Protein AF-A0A8T7EML7-F1 (afdb_monomer_lite)

Sequence (140 aa):
MFFDNEGVISALQYWVDLYQVYGATPDGVQDNWGDAPGLFADGAAAMIVHSSGSLRSILSNADFTVGVSGVPGKDGGSYTVTGGGNLYLVAGIDDATAQAAWDFVQWLTEPAQTVDWSIQTGYYNTRDSGFRTRCVEGIR

Structure (mmCIF, N/CA/C/O backbone):
data_AF-A0A8T7EML7-F1
#
_entry.id   AF-A0A8T7EML7-F1
#
loop_
_atom_site.group_PDB
_atom_site.id
_atom_site.type_symbol
_atom_site.label_atom_id
_atom_site.label_alt_id
_atom_site.label_comp_id
_atom_site.label_asym_id
_atom_site.label_entity_id
_atom_site.label_seq_id
_atom_site.pdbx_PDB_ins_code
_atom_site.Cartn_x
_atom_site.Cartn_y
_atom_site.Cartn_z
_atom_site.occupancy
_atom_site.B_iso_or_equiv
_atom_site.auth_seq_id
_atom_site.auth_comp_id
_atom_site.auth_asym_id
_atom_site.auth_atom_id
_atom_site.pdbx_PDB_model_num
ATOM 1 N N . MET A 1 1 ? -8.416 22.454 -4.028 1.00 55.38 1 MET A N 1
ATOM 2 C CA . MET A 1 1 ? -7.853 21.220 -4.614 1.00 55.38 1 MET A CA 1
ATOM 3 C C . MET A 1 1 ? -7.019 21.679 -5.796 1.00 55.38 1 MET A C 1
ATOM 5 O O . MET A 1 1 ? -7.581 22.340 -6.653 1.00 55.38 1 MET A O 1
ATOM 9 N N . PHE A 1 2 ? -5.700 21.488 -5.767 1.00 72.62 2 PHE A N 1
ATOM 10 C CA . PHE A 1 2 ? -4.776 22.073 -6.750 1.00 72.62 2 PHE A CA 1
ATOM 11 C C . PHE A 1 2 ? -4.278 20.973 -7.687 1.00 72.62 2 PHE A C 1
ATOM 13 O O . PHE A 1 2 ? -3.221 20.395 -7.456 1.00 72.62 2 PHE A O 1
ATOM 20 N N . PHE A 1 3 ? -5.085 20.618 -8.684 1.00 86.88 3 PHE A N 1
ATOM 21 C CA . PHE A 1 3 ? -4.719 19.595 -9.673 1.00 86.88 3 PHE A CA 1
ATOM 22 C C . PHE A 1 3 ? -3.913 20.156 -10.851 1.00 86.88 3 PHE A C 1
ATOM 24 O O . PHE A 1 3 ? -3.291 19.400 -11.586 1.00 86.88 3 PHE A O 1
ATOM 31 N N . ASP A 1 4 ? -3.918 21.473 -11.019 1.00 91.75 4 ASP A N 1
ATOM 32 C CA . ASP A 1 4 ? -3.312 22.231 -12.115 1.00 91.75 4 ASP A CA 1
ATOM 33 C C . ASP A 1 4 ? -1.965 22.871 -11.739 1.00 91.75 4 ASP A C 1
ATOM 35 O O . ASP A 1 4 ? -1.395 23.647 -12.501 1.00 91.75 4 ASP A O 1
ATOM 39 N N . ASN A 1 5 ? -1.430 22.547 -10.562 1.00 93.88 5 ASN A N 1
ATOM 40 C CA . ASN A 1 5 ? -0.095 22.975 -10.171 1.00 93.88 5 ASN A CA 1
ATOM 41 C C . ASN A 1 5 ? 0.970 22.310 -11.064 1.00 93.88 5 ASN A C 1
ATOM 43 O O . ASN A 1 5 ? 0.895 21.113 -11.337 1.00 93.88 5 ASN A O 1
ATOM 47 N N . GLU A 1 6 ? 2.009 23.058 -11.445 1.00 93.19 6 GLU A N 1
ATOM 48 C CA . GLU A 1 6 ? 3.095 22.566 -12.308 1.00 93.19 6 GLU A CA 1
ATOM 49 C C . GLU A 1 6 ? 3.771 21.289 -11.779 1.00 93.19 6 GLU A C 1
ATOM 51 O O . GLU A 1 6 ? 4.116 20.396 -12.553 1.00 93.19 6 GLU A O 1
ATOM 56 N N . GLY A 1 7 ? 3.920 21.151 -10.459 1.00 90.31 7 GLY A N 1
ATOM 57 C CA . GLY A 1 7 ? 4.450 19.943 -9.828 1.00 90.31 7 GLY A CA 1
ATOM 58 C C . GLY A 1 7 ? 3.547 18.721 -10.020 1.00 90.31 7 GLY A C 1
ATOM 59 O O . GLY A 1 7 ? 4.039 17.625 -10.269 1.00 90.31 7 GLY A O 1
ATOM 60 N N . VAL A 1 8 ? 2.224 18.902 -9.964 1.00 91.69 8 VAL A N 1
ATOM 61 C CA . VAL A 1 8 ? 1.251 17.822 -10.205 1.00 91.69 8 VAL A CA 1
ATOM 62 C C . VAL A 1 8 ? 1.229 17.443 -11.681 1.00 91.69 8 VAL A C 1
ATOM 64 O O . VAL A 1 8 ? 1.297 16.260 -12.009 1.00 91.69 8 VAL A O 1
ATOM 67 N N . ILE A 1 9 ? 1.191 18.443 -12.567 1.00 94.00 9 ILE A N 1
ATOM 68 C CA . ILE A 1 9 ? 1.197 18.233 -14.018 1.00 94.00 9 ILE A CA 1
ATOM 69 C C . ILE A 1 9 ? 2.466 17.487 -14.437 1.00 94.00 9 ILE A C 1
ATOM 71 O O . ILE A 1 9 ? 2.381 16.494 -15.152 1.00 94.00 9 ILE A O 1
ATOM 75 N N . SER A 1 10 ? 3.636 17.918 -13.960 1.00 92.69 10 SER A N 1
ATOM 76 C CA . SER A 1 10 ? 4.911 17.271 -14.296 1.00 92.69 10 SER A CA 1
ATOM 77 C C . SER A 1 10 ? 5.021 15.842 -13.756 1.00 92.69 10 SER A C 1
ATOM 79 O O . SER A 1 10 ? 5.489 14.964 -14.478 1.00 92.69 10 SER A O 1
ATOM 81 N N . ALA A 1 11 ? 4.547 15.573 -12.535 1.00 90.88 11 ALA A N 1
ATOM 82 C CA . ALA A 1 11 ? 4.525 14.218 -11.981 1.00 90.88 11 ALA A CA 1
ATOM 83 C C . ALA A 1 11 ? 3.589 13.283 -12.767 1.00 90.88 11 ALA A C 1
ATOM 85 O O . ALA A 1 11 ? 3.959 12.147 -13.063 1.00 90.88 11 ALA A O 1
ATOM 86 N N . LEU A 1 12 ? 2.397 13.763 -13.139 1.00 92.06 12 LEU A N 1
ATOM 87 C CA . LEU A 1 12 ? 1.452 12.990 -13.942 1.00 92.06 12 LEU A CA 1
ATOM 88 C C . LEU A 1 12 ? 1.980 12.752 -15.360 1.00 92.06 12 LEU A C 1
ATOM 90 O O . LEU A 1 12 ? 1.870 11.639 -15.866 1.00 92.06 12 LEU A O 1
ATOM 94 N N . GLN A 1 13 ? 2.591 13.763 -15.981 1.00 94.19 13 GLN A N 1
ATOM 95 C CA . GLN A 1 13 ? 3.197 13.610 -17.302 1.00 94.19 13 GLN A CA 1
ATOM 96 C C . GLN A 1 13 ? 4.311 12.561 -17.278 1.00 94.19 13 GLN A C 1
ATOM 98 O O . GLN A 1 13 ? 4.343 11.702 -18.149 1.00 94.19 13 GLN A O 1
ATOM 103 N N . TYR A 1 14 ? 5.162 12.558 -16.248 1.00 92.12 14 TYR A N 1
ATOM 104 C CA . TYR A 1 14 ? 6.183 11.520 -16.093 1.00 92.12 14 TYR A CA 1
ATOM 105 C C . TYR A 1 14 ? 5.575 10.111 -16.004 1.00 92.12 14 TYR A C 1
ATOM 107 O O . TYR A 1 14 ? 6.067 9.187 -16.649 1.00 92.12 14 TYR A O 1
ATOM 115 N N . TRP A 1 15 ? 4.483 9.942 -15.250 1.00 88.88 15 TRP A N 1
ATOM 116 C CA . TRP A 1 15 ? 3.767 8.664 -15.177 1.00 88.88 15 TRP A CA 1
ATOM 117 C C . TRP A 1 15 ? 3.214 8.224 -16.541 1.00 88.88 15 TRP A C 1
ATOM 119 O O . TRP A 1 15 ? 3.327 7.057 -16.907 1.00 88.88 15 TRP A O 1
ATOM 129 N N . VAL A 1 16 ? 2.654 9.158 -17.317 1.00 90.62 16 VAL A N 1
ATOM 130 C CA . VAL A 1 16 ? 2.175 8.891 -18.683 1.00 90.62 16 VAL A CA 1
ATOM 131 C C . VAL A 1 16 ? 3.332 8.512 -19.611 1.00 90.62 16 VAL A C 1
ATOM 133 O O . VAL A 1 16 ? 3.218 7.540 -20.359 1.00 90.62 16 VAL A O 1
ATOM 136 N N . ASP A 1 17 ? 4.459 9.220 -19.532 1.00 93.50 17 ASP A N 1
ATOM 137 C CA . ASP A 1 17 ? 5.635 8.976 -20.370 1.00 93.50 17 ASP A CA 1
ATOM 138 C C . ASP A 1 17 ? 6.264 7.603 -20.096 1.00 93.50 17 ASP A C 1
ATOM 140 O O . ASP A 1 17 ? 6.730 6.954 -21.035 1.00 93.50 17 ASP A O 1
ATOM 144 N N . LEU A 1 18 ? 6.254 7.118 -18.843 1.00 89.94 18 LEU A N 1
ATOM 145 C CA . LEU A 1 18 ? 6.712 5.760 -18.506 1.00 89.94 18 LEU A CA 1
ATOM 146 C C . LEU A 1 18 ? 6.039 4.710 -19.389 1.00 89.94 18 LEU A C 1
ATOM 148 O O . LEU A 1 18 ? 6.714 3.826 -19.911 1.00 89.94 18 LEU A O 1
ATOM 152 N N . TYR A 1 19 ? 4.733 4.840 -19.598 1.00 86.56 19 TYR A N 1
ATOM 153 C CA . TYR A 1 19 ? 3.976 3.946 -20.462 1.00 86.56 19 TYR A CA 1
ATOM 154 C C . TYR A 1 19 ? 4.152 4.297 -21.949 1.00 86.56 19 TYR A C 1
ATOM 156 O O . TYR A 1 19 ? 4.605 3.461 -22.726 1.00 86.56 19 TYR A O 1
ATOM 164 N N . GLN A 1 20 ? 3.849 5.535 -22.350 1.00 89.19 20 GLN A N 1
ATOM 165 C CA . GLN A 1 20 ? 3.706 5.900 -23.768 1.00 89.19 20 GLN A CA 1
ATOM 166 C C . GLN A 1 20 ? 5.030 6.128 -24.505 1.00 89.19 20 GLN A C 1
ATOM 168 O O . GLN A 1 20 ? 5.092 5.948 -25.720 1.00 89.19 20 GLN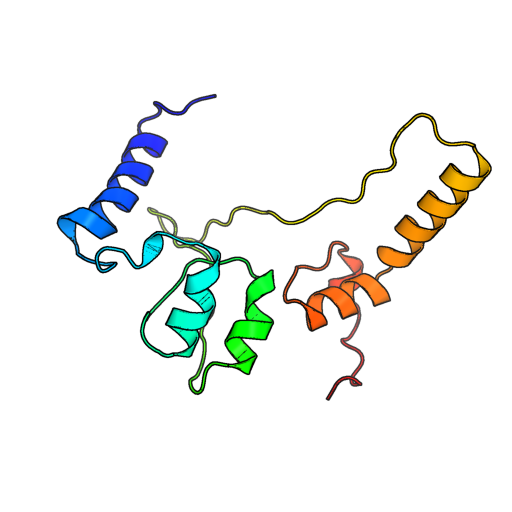 A O 1
ATOM 173 N N . VAL A 1 21 ? 6.075 6.559 -23.796 1.00 93.50 21 VAL A N 1
ATOM 174 C CA . VAL A 1 21 ? 7.368 6.936 -24.388 1.00 93.50 21 VAL A CA 1
ATOM 175 C C . VAL A 1 21 ? 8.425 5.882 -24.088 1.00 93.50 21 VAL A C 1
ATOM 177 O O . VAL A 1 21 ? 9.145 5.455 -24.988 1.00 93.50 21 VAL A O 1
ATOM 180 N N . TYR A 1 22 ? 8.524 5.456 -22.828 1.00 91.94 22 TYR A N 1
ATOM 181 C CA . TYR A 1 22 ? 9.585 4.552 -22.382 1.00 91.94 22 TYR A CA 1
ATOM 182 C C . TYR A 1 22 ? 9.202 3.070 -22.448 1.00 91.94 22 TYR A C 1
ATOM 184 O O . TYR A 1 22 ? 10.080 2.222 -22.303 1.00 91.94 22 TYR A O 1
ATOM 192 N N . GLY A 1 23 ? 7.923 2.743 -22.669 1.00 88.88 23 GLY A N 1
ATOM 193 C CA . GLY A 1 23 ? 7.456 1.357 -22.759 1.00 88.88 23 GLY A CA 1
ATOM 194 C C . GLY A 1 23 ? 7.685 0.557 -21.473 1.00 88.88 23 GLY A C 1
ATOM 195 O O . GLY A 1 23 ? 7.893 -0.653 -21.525 1.00 88.88 23 GLY A O 1
ATOM 196 N N . ALA A 1 24 ? 7.676 1.222 -20.312 1.00 88.00 24 ALA A N 1
ATOM 197 C CA . ALA A 1 24 ? 7.912 0.606 -19.006 1.00 88.00 24 ALA A CA 1
ATOM 198 C C . ALA A 1 24 ? 6.806 -0.382 -18.603 1.00 88.00 24 ALA A C 1
ATOM 200 O O . ALA A 1 24 ? 6.968 -1.151 -17.656 1.00 88.00 24 ALA A O 1
ATOM 201 N N . THR A 1 25 ? 5.667 -0.367 -19.295 1.00 81.81 25 THR A N 1
ATOM 202 C CA . THR A 1 25 ? 4.603 -1.351 -19.120 1.00 81.81 25 THR A CA 1
ATOM 203 C C . THR A 1 25 ? 4.019 -1.728 -20.481 1.00 81.81 25 THR A C 1
ATOM 205 O O . THR A 1 25 ? 3.682 -0.823 -21.242 1.00 81.81 25 THR A O 1
ATOM 208 N N . PRO A 1 26 ? 3.899 -3.027 -20.812 1.00 76.25 26 PRO A N 1
ATOM 209 C CA . PRO A 1 26 ? 3.206 -3.455 -22.023 1.00 76.25 26 PRO A CA 1
ATOM 210 C C . PRO A 1 26 ? 1.720 -3.073 -22.003 1.00 76.25 26 PRO A C 1
ATOM 212 O O . PRO A 1 26 ? 1.113 -2.958 -20.935 1.00 76.25 26 PRO A O 1
ATOM 215 N N . ASP A 1 27 ? 1.121 -2.932 -23.185 1.00 73.81 27 ASP A N 1
ATOM 216 C CA . ASP A 1 27 ? -0.312 -2.660 -23.334 1.00 73.81 27 ASP A CA 1
ATOM 217 C C . ASP A 1 27 ? -1.168 -3.715 -22.609 1.00 73.81 27 ASP A C 1
ATOM 219 O O . ASP A 1 27 ? -0.920 -4.917 -22.718 1.00 73.81 27 ASP A O 1
ATOM 223 N N . GLY A 1 28 ? -2.178 -3.260 -21.860 1.00 66.38 28 GLY A N 1
ATOM 224 C CA . GLY A 1 28 ? -3.135 -4.111 -21.137 1.00 66.38 28 GLY A CA 1
ATOM 225 C C . GLY A 1 28 ? -2.646 -4.687 -19.799 1.00 66.38 28 GLY A C 1
ATOM 226 O O . GLY A 1 28 ? -3.437 -5.263 -19.058 1.00 66.38 28 GLY A O 1
ATOM 227 N N . VAL A 1 29 ? -1.368 -4.517 -19.434 1.00 67.75 29 VAL A N 1
ATOM 228 C CA . VAL A 1 29 ? -0.807 -5.050 -18.171 1.00 67.75 29 VAL A CA 1
A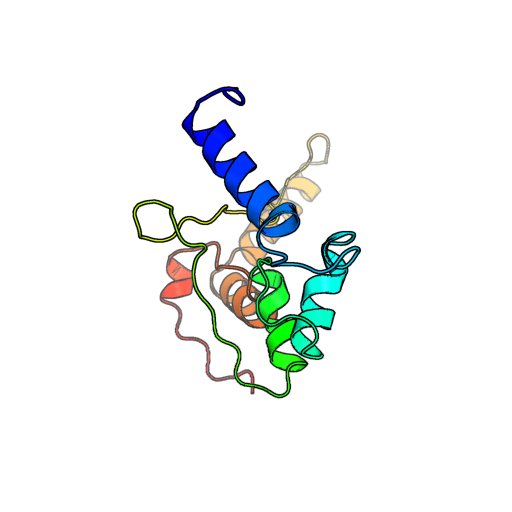TOM 229 C C . VAL A 1 29 ? -1.251 -4.251 -16.932 1.00 67.75 29 VAL A C 1
ATOM 231 O O . VAL A 1 29 ? -1.234 -4.779 -15.823 1.00 67.75 29 VAL A O 1
ATOM 234 N N . GLN A 1 30 ? -1.672 -2.991 -17.091 1.00 65.75 30 GLN A N 1
ATOM 235 C CA . GLN A 1 30 ? -2.092 -2.109 -15.982 1.00 65.75 30 GLN A CA 1
ATOM 236 C C . GLN A 1 30 ? -3.614 -1.982 -15.819 1.00 65.75 30 GLN A C 1
ATOM 238 O O . GLN A 1 30 ? -4.067 -1.198 -14.987 1.00 65.75 30 GLN A O 1
ATOM 243 N N . ASP A 1 31 ? -4.414 -2.737 -16.575 1.00 69.38 31 ASP A N 1
ATOM 244 C CA . ASP A 1 31 ? -5.869 -2.529 -16.614 1.00 69.38 31 ASP A CA 1
ATOM 245 C C . ASP A 1 31 ? -6.567 -2.902 -15.295 1.00 69.38 31 ASP A C 1
ATOM 247 O O . ASP A 1 31 ? -7.655 -2.403 -14.998 1.00 69.38 31 ASP A O 1
ATOM 251 N N . ASN A 1 32 ? -5.935 -3.745 -14.471 1.00 83.06 32 ASN A N 1
ATOM 252 C CA . ASN A 1 32 ? -6.483 -4.186 -13.195 1.00 83.06 32 ASN A CA 1
ATOM 253 C C . ASN A 1 32 ? -5.428 -4.205 -12.078 1.00 83.06 32 ASN A C 1
ATOM 255 O O . ASN A 1 32 ? -4.456 -4.958 -12.104 1.00 83.06 32 ASN A O 1
ATOM 259 N N . TRP A 1 33 ? -5.688 -3.430 -11.022 1.00 86.19 33 TRP A N 1
ATOM 260 C CA . TRP A 1 33 ? -4.867 -3.380 -9.806 1.00 86.19 33 TRP A CA 1
ATOM 261 C C . TRP A 1 33 ? -4.677 -4.752 -9.136 1.00 86.19 33 TRP A C 1
ATOM 263 O O . TRP A 1 33 ? -3.638 -5.005 -8.521 1.00 86.19 33 TRP A O 1
ATOM 273 N N . GLY A 1 34 ? -5.685 -5.626 -9.218 1.00 89.25 34 GLY A N 1
ATOM 274 C CA . GLY A 1 34 ? -5.675 -6.937 -8.568 1.00 89.25 34 GLY A CA 1
ATOM 275 C C . GLY A 1 34 ? -4.688 -7.939 -9.172 1.00 89.25 34 GLY A C 1
ATOM 276 O O . GLY A 1 34 ? -4.236 -8.827 -8.455 1.00 89.25 34 GLY A O 1
ATOM 277 N N . ASP A 1 35 ? -4.316 -7.775 -10.443 1.00 89.56 35 ASP A N 1
ATOM 278 C CA . ASP A 1 35 ? -3.538 -8.782 -11.180 1.00 89.56 35 ASP A CA 1
ATOM 279 C C . ASP A 1 35 ? -2.023 -8.590 -11.024 1.00 89.56 35 ASP A C 1
ATOM 281 O O . ASP A 1 35 ? -1.255 -9.550 -11.114 1.00 89.56 35 ASP A O 1
ATOM 285 N N . ALA A 1 36 ? -1.579 -7.364 -10.726 1.00 90.81 36 ALA A N 1
ATOM 286 C CA . ALA A 1 36 ? -0.162 -7.013 -10.635 1.00 90.81 36 ALA A CA 1
ATOM 287 C C . ALA A 1 36 ? 0.662 -7.906 -9.675 1.00 90.81 36 ALA A C 1
ATOM 289 O O . ALA A 1 36 ? 1.766 -8.295 -10.059 1.00 90.81 36 ALA A O 1
ATOM 290 N N . PRO A 1 37 ? 0.177 -8.289 -8.470 1.00 92.88 37 PRO A N 1
ATOM 291 C CA . PRO A 1 37 ? 0.902 -9.216 -7.599 1.00 92.88 37 PRO A CA 1
ATOM 292 C C . PRO A 1 37 ? 1.146 -10.593 -8.226 1.00 92.88 37 PRO A C 1
ATOM 294 O O . PRO A 1 37 ? 2.227 -11.148 -8.042 1.00 92.88 37 PRO A O 1
ATOM 297 N N . GLY A 1 38 ? 0.168 -11.128 -8.965 1.00 92.25 38 GLY A N 1
ATOM 298 C CA . GLY A 1 38 ? 0.293 -12.412 -9.659 1.00 92.25 38 GLY A CA 1
ATOM 299 C C . GLY A 1 38 ? 1.285 -12.322 -10.813 1.00 92.25 38 GLY A C 1
ATOM 300 O O . GLY A 1 38 ? 2.235 -13.091 -10.865 1.00 92.25 38 GLY A O 1
ATOM 301 N N . LEU A 1 39 ? 1.151 -11.296 -11.659 1.00 91.19 39 LEU A N 1
ATOM 302 C CA . LEU A 1 39 ? 2.080 -11.048 -12.768 1.00 91.19 39 LEU A CA 1
ATOM 303 C C . LEU A 1 39 ? 3.528 -10.866 -12.296 1.00 91.19 39 LEU A C 1
ATOM 305 O O . LEU A 1 39 ? 4.459 -11.314 -12.961 1.00 91.19 39 LEU A O 1
ATOM 309 N N . PHE A 1 40 ? 3.737 -10.212 -11.153 1.00 93.00 40 PHE A N 1
ATOM 310 C CA . PHE A 1 40 ? 5.060 -10.103 -10.548 1.00 93.00 40 PHE A CA 1
ATOM 311 C C . PHE A 1 40 ? 5.570 -11.459 -10.049 1.00 93.00 40 PHE A C 1
ATOM 313 O O . PHE A 1 40 ? 6.689 -11.835 -10.383 1.00 93.00 40 PHE A O 1
ATOM 320 N N . ALA A 1 41 ? 4.757 -12.207 -9.295 1.00 94.50 41 ALA A N 1
ATOM 321 C CA . ALA A 1 41 ? 5.137 -13.525 -8.780 1.00 94.50 41 ALA A CA 1
ATOM 322 C C . ALA A 1 41 ? 5.459 -14.533 -9.902 1.00 94.50 41 ALA A C 1
ATOM 324 O O . ALA A 1 41 ? 6.418 -15.290 -9.777 1.00 94.50 41 ALA A O 1
ATOM 325 N N . ASP A 1 42 ? 4.739 -14.461 -11.024 1.00 92.81 42 ASP A N 1
ATOM 326 C CA . ASP A 1 42 ? 4.960 -15.283 -12.222 1.00 92.81 42 ASP A CA 1
ATOM 327 C C . ASP A 1 42 ? 6.172 -14.821 -13.063 1.00 92.81 42 ASP A C 1
ATOM 329 O O . ASP A 1 42 ? 6.516 -15.438 -14.072 1.00 92.81 42 ASP A O 1
ATOM 333 N N . GLY A 1 43 ? 6.823 -13.715 -12.682 1.00 91.62 43 GLY A N 1
ATOM 334 C CA . GLY A 1 43 ? 7.971 -13.145 -13.392 1.00 91.62 43 GLY A CA 1
ATOM 335 C C . GLY A 1 43 ? 7.618 -12.369 -14.668 1.00 91.62 43 GLY A C 1
ATOM 336 O O . GLY A 1 43 ? 8.516 -11.975 -15.413 1.00 91.62 43 GLY A O 1
ATOM 337 N N . ALA A 1 44 ? 6.332 -12.115 -14.925 1.00 89.75 44 ALA A N 1
ATOM 338 C CA . ALA A 1 44 ? 5.863 -11.310 -16.054 1.00 89.75 44 ALA A CA 1
ATOM 339 C C . ALA A 1 44 ? 6.076 -9.797 -15.845 1.00 89.75 44 ALA A C 1
ATOM 341 O O . ALA A 1 44 ? 6.128 -9.042 -16.817 1.00 89.75 44 ALA A O 1
ATOM 342 N N . ALA A 1 45 ? 6.233 -9.348 -14.595 1.00 90.00 45 ALA A N 1
ATOM 343 C CA . ALA A 1 45 ? 6.604 -7.979 -14.247 1.00 90.00 45 ALA A CA 1
ATOM 344 C C . ALA A 1 45 ? 7.910 -7.952 -13.441 1.00 90.00 45 ALA A C 1
ATOM 346 O O . ALA A 1 45 ? 8.050 -8.661 -12.450 1.00 90.00 45 ALA A O 1
ATOM 347 N N . ALA A 1 46 ? 8.854 -7.089 -13.829 1.00 91.25 46 ALA A N 1
ATOM 348 C CA . ALA A 1 46 ? 10.123 -6.934 -13.109 1.00 91.25 46 ALA A CA 1
ATOM 349 C C . ALA A 1 46 ? 9.985 -6.117 -11.811 1.00 91.25 46 ALA A C 1
ATOM 351 O O . ALA A 1 46 ? 10.751 -6.308 -10.870 1.00 91.25 46 ALA A O 1
ATOM 352 N N . MET A 1 47 ? 9.031 -5.181 -11.768 1.00 91.94 47 MET A N 1
ATOM 353 C CA . MET A 1 47 ? 8.734 -4.321 -10.620 1.00 91.94 47 MET A CA 1
ATOM 354 C C . MET A 1 47 ? 7.245 -3.973 -10.611 1.00 91.94 47 MET A C 1
ATOM 356 O O . MET A 1 47 ? 6.644 -3.815 -11.673 1.00 91.94 47 MET A O 1
ATOM 360 N N . ILE A 1 48 ? 6.673 -3.795 -9.420 1.00 91.94 48 ILE A N 1
ATOM 361 C CA . ILE A 1 48 ? 5.303 -3.306 -9.228 1.00 91.94 48 ILE A CA 1
ATOM 362 C C . ILE A 1 48 ? 5.256 -2.270 -8.102 1.00 91.94 48 ILE A C 1
ATOM 364 O O . ILE A 1 48 ? 6.033 -2.334 -7.150 1.00 91.94 48 ILE A O 1
ATOM 368 N N . VAL A 1 49 ? 4.310 -1.334 -8.193 1.00 90.38 49 VAL A N 1
ATOM 369 C CA . VAL A 1 49 ? 3.919 -0.459 -7.079 1.00 90.38 49 VAL A CA 1
ATOM 370 C C . VAL A 1 49 ? 2.587 -0.977 -6.552 1.00 90.38 49 VAL A C 1
ATOM 372 O O . VAL A 1 49 ? 1.593 -0.955 -7.273 1.00 90.38 49 VAL A O 1
ATOM 375 N N . HIS A 1 50 ? 2.564 -1.480 -5.316 1.00 91.12 50 HIS A N 1
ATOM 376 C CA . HIS A 1 50 ? 1.367 -2.093 -4.729 1.00 91.12 50 HIS A CA 1
ATOM 377 C C . HIS A 1 50 ? 1.249 -1.824 -3.226 1.00 91.12 50 HIS A C 1
ATOM 379 O O . HIS A 1 50 ? 2.173 -1.313 -2.594 1.00 91.12 50 HIS A O 1
ATOM 385 N N . SER A 1 51 ? 0.098 -2.173 -2.651 1.00 90.56 51 SER A N 1
ATOM 386 C CA . SER A 1 51 ? -0.129 -2.104 -1.206 1.00 90.56 51 SER A CA 1
ATOM 387 C C . SER A 1 51 ? 0.797 -3.067 -0.464 1.00 90.56 51 SER A C 1
ATOM 389 O O . SER A 1 51 ? 0.964 -4.219 -0.873 1.00 90.56 51 SER A O 1
ATOM 391 N N . SER A 1 52 ? 1.319 -2.645 0.692 1.00 88.50 52 SER A N 1
ATOM 392 C CA . SER A 1 52 ? 2.064 -3.545 1.583 1.00 88.50 52 SER A CA 1
ATOM 393 C C . SER A 1 52 ? 1.204 -4.717 2.073 1.00 88.50 52 SER A C 1
ATOM 395 O O . SER A 1 52 ? 1.737 -5.780 2.376 1.00 88.50 52 SER A O 1
ATOM 397 N N . GLY A 1 53 ? -0.126 -4.569 2.065 1.00 86.94 53 GLY A N 1
ATOM 398 C CA . GLY A 1 53 ? -1.070 -5.649 2.362 1.00 86.94 53 GLY A CA 1
ATOM 399 C C . GLY A 1 53 ? -1.035 -6.822 1.369 1.00 86.94 53 GLY A C 1
ATOM 400 O O . GLY A 1 53 ? -1.566 -7.885 1.668 1.00 86.94 53 GLY A O 1
ATOM 401 N N . SER A 1 54 ? -0.407 -6.662 0.199 1.00 90.25 54 SER A N 1
ATOM 402 C CA . SER A 1 54 ? -0.205 -7.752 -0.769 1.00 90.25 54 SER A CA 1
ATOM 403 C C . SER A 1 54 ? 1.131 -8.471 -0.577 1.00 90.25 54 SER A C 1
ATOM 405 O O . SER A 1 54 ? 1.358 -9.519 -1.183 1.00 90.25 54 SER A O 1
ATOM 407 N N . LEU A 1 55 ? 2.027 -7.930 0.260 1.00 89.19 55 LEU A N 1
ATOM 408 C CA . LEU A 1 55 ? 3.414 -8.382 0.362 1.00 89.19 55 LEU A CA 1
ATOM 409 C C . LEU A 1 55 ? 3.507 -9.846 0.789 1.00 89.19 55 LEU A C 1
ATOM 411 O O . LEU A 1 55 ? 4.281 -10.597 0.206 1.00 89.19 55 LEU A O 1
ATOM 415 N N . ARG A 1 56 ? 2.686 -10.284 1.753 1.00 88.12 56 ARG A N 1
ATOM 416 C CA . ARG A 1 56 ? 2.680 -11.692 2.172 1.00 88.12 56 ARG A CA 1
ATOM 417 C C . ARG A 1 56 ? 2.325 -12.626 1.019 1.00 88.12 56 ARG A C 1
ATOM 419 O O . ARG A 1 56 ? 2.985 -13.647 0.851 1.00 88.12 56 ARG A O 1
ATOM 426 N N . SER A 1 57 ? 1.308 -12.278 0.232 1.00 90.38 57 SER A N 1
ATOM 427 C CA . SER A 1 57 ? 0.904 -13.087 -0.920 1.00 90.38 57 SER A CA 1
ATOM 428 C C . SER A 1 57 ? 2.024 -13.150 -1.955 1.00 90.38 57 SER A C 1
ATOM 430 O O . SER A 1 57 ? 2.350 -14.231 -2.427 1.00 90.38 57 SER A O 1
ATOM 432 N N . ILE A 1 58 ? 2.661 -12.017 -2.261 1.00 93.38 58 ILE A N 1
ATOM 433 C CA . ILE A 1 58 ? 3.790 -11.956 -3.200 1.00 93.38 58 ILE A CA 1
ATOM 434 C C . ILE A 1 58 ? 4.938 -12.855 -2.728 1.00 93.38 58 ILE A C 1
ATOM 436 O O . ILE A 1 58 ? 5.384 -13.719 -3.473 1.00 93.38 58 ILE A O 1
ATOM 440 N N . LEU A 1 59 ? 5.370 -12.702 -1.473 1.00 92.00 59 LEU A N 1
ATOM 441 C CA . LEU A 1 59 ? 6.465 -13.487 -0.894 1.00 92.00 59 LEU A CA 1
ATOM 442 C C . LEU A 1 59 ? 6.167 -14.990 -0.832 1.00 92.00 59 LEU A C 1
ATOM 444 O O . LEU A 1 59 ? 7.097 -15.785 -0.834 1.00 92.00 59 LEU A O 1
ATOM 448 N N . SER A 1 60 ? 4.892 -15.373 -0.747 1.00 92.94 60 SER A N 1
ATOM 449 C CA . SER A 1 60 ? 4.492 -16.784 -0.689 1.00 92.94 60 SER A CA 1
ATOM 450 C C . SER A 1 60 ? 4.431 -17.450 -2.066 1.00 92.94 60 SER A C 1
ATOM 452 O O . SER A 1 60 ? 4.441 -18.673 -2.124 1.00 92.94 60 SER A O 1
ATOM 454 N N . ASN A 1 61 ? 4.321 -16.669 -3.148 1.00 95.25 61 ASN A N 1
ATOM 455 C CA . ASN A 1 61 ? 4.137 -17.187 -4.510 1.00 95.25 61 ASN A CA 1
ATOM 456 C C . ASN A 1 61 ? 5.339 -16.929 -5.432 1.00 95.25 61 ASN A C 1
ATOM 458 O O . ASN A 1 61 ? 5.459 -17.593 -6.453 1.00 95.25 61 ASN A O 1
ATOM 462 N N . ALA A 1 62 ? 6.209 -15.968 -5.113 1.00 96.19 62 ALA A N 1
ATOM 463 C CA . ALA A 1 62 ? 7.412 -15.712 -5.895 1.00 96.19 62 ALA A CA 1
ATOM 464 C C . ALA A 1 62 ? 8.509 -16.744 -5.585 1.00 96.19 62 ALA A C 1
ATOM 466 O O . ALA A 1 62 ? 8.953 -16.866 -4.444 1.00 96.19 62 ALA A O 1
ATOM 467 N N . ASP A 1 63 ? 9.034 -17.389 -6.627 1.00 96.38 63 ASP A N 1
ATOM 468 C CA . ASP A 1 63 ? 10.166 -18.328 -6.541 1.00 96.38 63 ASP A CA 1
ATOM 469 C C . ASP A 1 63 ? 11.541 -17.630 -6.653 1.00 96.38 63 ASP A C 1
ATOM 471 O O . ASP A 1 63 ? 12.568 -18.241 -6.960 1.00 96.38 63 ASP A O 1
ATOM 475 N N . PHE A 1 64 ? 11.581 -16.319 -6.415 1.00 96.38 64 PHE A N 1
ATOM 476 C CA . PHE A 1 64 ? 12.776 -15.483 -6.493 1.00 96.38 64 PHE A CA 1
ATOM 477 C C . PHE A 1 64 ? 12.854 -14.509 -5.312 1.00 96.38 64 PHE A C 1
ATOM 479 O O . PHE A 1 64 ? 11.874 -14.244 -4.617 1.00 96.38 64 PHE A O 1
ATOM 486 N N . THR A 1 65 ? 14.038 -13.940 -5.078 1.00 95.81 65 THR A N 1
ATOM 487 C CA . THR A 1 65 ? 14.231 -12.952 -4.010 1.00 95.81 65 THR A CA 1
ATOM 488 C C . THR A 1 65 ? 13.491 -11.655 -4.328 1.00 95.81 65 THR A C 1
ATOM 490 O O . THR A 1 65 ? 13.837 -10.953 -5.278 1.00 95.81 65 THR A O 1
ATOM 493 N N . VAL A 1 66 ? 12.521 -11.296 -3.489 1.00 95.38 66 VAL A N 1
ATOM 494 C CA . VAL A 1 66 ? 11.753 -10.051 -3.613 1.00 95.38 66 VAL A CA 1
ATOM 495 C C . VAL A 1 66 ? 12.428 -8.924 -2.827 1.00 95.38 66 VAL A C 1
ATOM 497 O O . VAL A 1 66 ? 12.668 -9.043 -1.625 1.00 95.38 66 VAL A O 1
ATOM 500 N N . GLY A 1 67 ? 12.718 -7.813 -3.507 1.00 94.38 67 GLY A N 1
ATOM 501 C CA . GLY A 1 67 ? 13.159 -6.560 -2.888 1.00 94.38 67 GLY A CA 1
AT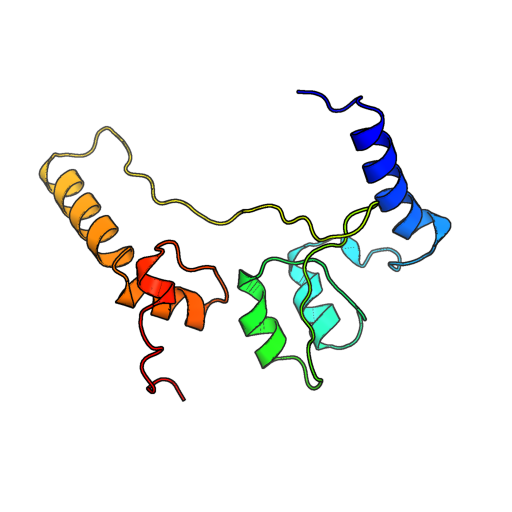OM 502 C C . GLY A 1 67 ? 11.990 -5.608 -2.625 1.00 94.38 67 GLY A C 1
ATOM 503 O O . GLY A 1 67 ? 10.982 -5.651 -3.324 1.00 94.38 67 GLY A O 1
ATOM 504 N N . VAL A 1 68 ? 12.135 -4.722 -1.635 1.00 91.12 68 VAL A N 1
ATOM 505 C CA . VAL A 1 68 ? 11.141 -3.683 -1.313 1.00 91.12 68 VAL A CA 1
ATOM 506 C C . VAL A 1 68 ? 11.843 -2.335 -1.150 1.00 91.12 68 VAL A C 1
ATOM 508 O O . VAL A 1 68 ? 12.862 -2.241 -0.466 1.00 91.12 68 VAL A O 1
ATOM 511 N N . SER A 1 69 ? 11.284 -1.283 -1.748 1.00 89.06 69 SER A N 1
ATOM 512 C CA . SER A 1 69 ? 11.720 0.105 -1.567 1.00 89.06 69 SER A CA 1
ATOM 513 C C . SER A 1 69 ? 10.517 1.045 -1.506 1.00 89.06 69 SER A C 1
ATOM 515 O O . SER A 1 69 ? 9.445 0.729 -2.019 1.00 89.06 69 SER A O 1
ATOM 517 N N . GLY A 1 70 ? 10.690 2.225 -0.907 1.00 88.00 70 GLY A N 1
ATOM 518 C CA . GLY A 1 70 ? 9.705 3.298 -1.057 1.00 88.00 70 GLY A CA 1
ATOM 519 C C . GLY A 1 70 ? 9.666 3.821 -2.499 1.00 88.00 70 GLY A C 1
ATOM 520 O O . GLY A 1 70 ? 10.647 3.676 -3.234 1.00 88.00 70 GLY A O 1
ATOM 521 N N . VAL A 1 71 ? 8.551 4.442 -2.905 1.00 89.00 71 VAL A N 1
ATOM 522 C CA . VAL A 1 71 ? 8.428 5.023 -4.254 1.00 89.00 71 VAL A CA 1
ATOM 523 C C . VAL A 1 71 ? 9.392 6.210 -4.367 1.00 89.00 71 VAL A C 1
ATOM 525 O O . VAL A 1 71 ? 9.354 7.092 -3.504 1.00 89.00 71 VAL A O 1
ATOM 528 N N . PRO A 1 72 ? 10.279 6.241 -5.374 1.00 87.94 72 PRO A N 1
ATOM 529 C CA . PRO A 1 72 ? 11.305 7.271 -5.483 1.00 87.94 72 PRO A CA 1
ATOM 530 C C . PRO A 1 72 ? 10.705 8.656 -5.757 1.00 87.94 72 PRO A C 1
ATOM 532 O O . PRO A 1 72 ? 9.786 8.808 -6.560 1.00 87.94 72 PRO A O 1
ATOM 535 N N . GLY A 1 73 ? 11.250 9.675 -5.092 1.00 88.94 73 GLY A N 1
ATOM 536 C CA . GLY A 1 73 ? 10.941 11.079 -5.363 1.00 88.94 73 GLY A CA 1
ATOM 537 C C . GLY A 1 73 ? 11.816 11.673 -6.466 1.00 88.94 73 GLY A C 1
ATOM 538 O O . GLY A 1 73 ? 12.963 11.259 -6.636 1.00 88.94 73 GLY A O 1
ATOM 539 N N . LYS A 1 74 ? 11.310 12.692 -7.181 1.00 84.75 74 LYS A N 1
ATOM 540 C CA . LYS A 1 74 ? 12.055 13.336 -8.285 1.00 84.75 74 LYS A CA 1
ATOM 541 C C . LYS A 1 74 ? 13.403 13.920 -7.838 1.00 84.75 74 LYS A C 1
ATOM 543 O O . LYS A 1 74 ? 14.375 13.846 -8.577 1.00 84.75 74 LYS A O 1
ATOM 548 N N . ASP A 1 75 ? 13.444 14.498 -6.635 1.00 87.62 75 ASP A N 1
ATOM 549 C CA . ASP A 1 75 ? 14.622 15.167 -6.061 1.00 87.62 75 ASP A CA 1
ATOM 550 C C . ASP A 1 75 ? 15.363 14.263 -5.057 1.00 87.62 75 ASP A C 1
ATOM 552 O O . ASP A 1 75 ? 16.123 14.731 -4.211 1.00 87.62 75 ASP A O 1
ATOM 556 N N . GLY A 1 76 ? 15.127 12.951 -5.144 1.00 84.75 76 GLY A N 1
ATOM 557 C CA . GLY A 1 76 ? 15.615 11.962 -4.192 1.00 84.75 76 GLY A CA 1
ATOM 558 C C . GLY A 1 76 ? 14.637 11.685 -3.048 1.00 84.75 76 GLY A C 1
ATOM 559 O O . GLY A 1 76 ? 13.551 12.259 -2.950 1.00 84.75 76 GLY A O 1
ATOM 560 N N . GLY A 1 77 ? 15.032 10.746 -2.187 1.00 86.75 77 GLY A N 1
ATOM 561 C CA . GLY A 1 77 ? 14.181 10.224 -1.119 1.00 86.75 77 GLY A CA 1
ATOM 562 C C . GLY A 1 77 ? 13.057 9.320 -1.629 1.00 86.75 77 GLY A C 1
ATOM 563 O O . GLY A 1 77 ? 13.024 8.918 -2.795 1.00 86.75 77 GL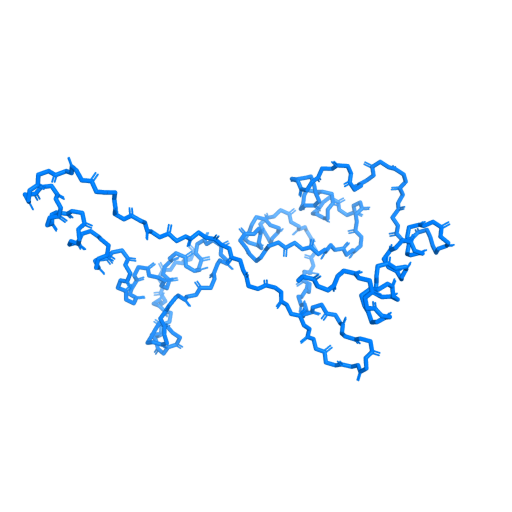Y A O 1
ATOM 564 N N . SER A 1 78 ? 12.134 8.992 -0.727 1.00 84.62 78 SER A N 1
ATOM 565 C CA . SER A 1 78 ? 10.950 8.201 -1.045 1.00 84.62 78 SER A CA 1
ATOM 566 C C . SER A 1 78 ? 9.697 8.852 -0.486 1.00 84.62 78 SER A C 1
ATOM 568 O O . SER A 1 78 ? 9.687 9.318 0.652 1.00 84.62 78 SER A O 1
ATOM 570 N N . TYR A 1 79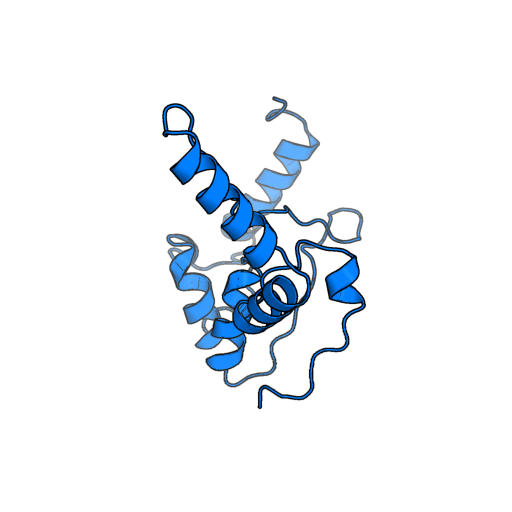 ? 8.632 8.827 -1.278 1.00 82.31 79 TYR A N 1
ATOM 571 C CA . TYR A 1 79 ? 7.312 9.298 -0.886 1.00 82.31 79 TYR A CA 1
ATOM 572 C C . TYR A 1 79 ? 6.344 8.125 -0.964 1.00 82.31 79 TYR A C 1
ATOM 574 O O . TYR A 1 79 ? 6.403 7.324 -1.886 1.00 82.31 79 TYR A O 1
ATOM 582 N N . THR A 1 80 ? 5.464 7.988 0.018 1.00 79.31 80 THR A N 1
ATOM 583 C CA . THR A 1 80 ? 4.446 6.937 0.016 1.00 79.31 80 THR A CA 1
ATOM 584 C C . THR A 1 80 ? 3.115 7.532 0.426 1.00 79.31 80 THR A C 1
ATOM 586 O O . THR A 1 80 ? 3.065 8.447 1.252 1.00 79.31 80 THR A O 1
ATOM 589 N N . VAL A 1 81 ? 2.040 7.029 -0.168 1.00 81.62 81 VAL A N 1
ATOM 590 C CA . VAL A 1 81 ? 0.684 7.384 0.238 1.00 81.62 81 VAL A CA 1
ATOM 591 C C . VAL A 1 81 ? 0.264 6.392 1.309 1.00 81.62 81 VAL A C 1
ATOM 593 O O . VAL A 1 81 ? 0.284 5.181 1.091 1.00 81.62 81 VAL A O 1
ATOM 596 N N . THR A 1 82 ? -0.109 6.900 2.479 1.00 82.19 82 THR A N 1
ATOM 597 C CA . THR A 1 82 ? -0.714 6.064 3.512 1.00 82.19 82 THR A CA 1
ATOM 598 C C . THR A 1 82 ? -2.154 5.750 3.121 1.00 82.19 82 THR A C 1
ATOM 600 O O . THR A 1 82 ? -2.926 6.624 2.729 1.00 82.19 82 THR A O 1
ATOM 603 N N . GLY A 1 83 ? -2.513 4.475 3.212 1.00 84.12 83 GLY A N 1
ATOM 604 C CA . GLY A 1 83 ? -3.856 3.978 2.943 1.00 84.12 83 GLY A CA 1
ATOM 605 C C . GLY A 1 83 ? -4.223 2.867 3.919 1.00 84.12 83 GLY A C 1
ATOM 606 O O . GLY A 1 83 ? -3.532 2.649 4.913 1.00 84.12 83 GLY A O 1
ATOM 607 N N . GLY A 1 84 ? -5.308 2.156 3.625 1.00 84.06 84 GLY A N 1
ATOM 608 C CA . GLY A 1 84 ? -5.826 1.071 4.456 1.00 84.06 84 GLY A CA 1
ATOM 609 C C . GLY A 1 84 ? -7.284 1.293 4.843 1.00 84.06 84 GLY A C 1
ATOM 610 O O . GLY A 1 84 ? -7.999 2.062 4.200 1.00 84.06 84 GLY A O 1
ATOM 611 N N . GLY A 1 85 ? -7.721 0.591 5.885 1.00 84.81 85 GLY A N 1
ATOM 612 C CA . GLY A 1 85 ? -9.071 0.691 6.430 1.00 84.81 85 GLY A CA 1
ATOM 613 C C . GLY A 1 85 ? -9.078 1.305 7.825 1.00 84.81 85 GLY A C 1
ATOM 614 O O . GLY A 1 85 ? -8.133 1.132 8.591 1.00 84.81 85 GLY A O 1
ATOM 615 N N . ASN A 1 86 ? -10.176 1.982 8.157 1.00 88.50 86 ASN A N 1
ATOM 616 C CA . ASN A 1 86 ? -10.462 2.456 9.508 1.00 88.50 86 ASN A CA 1
ATOM 617 C C . ASN A 1 86 ? -11.689 1.727 10.064 1.00 88.50 86 ASN A C 1
ATOM 619 O O . ASN A 1 86 ? -12.543 1.256 9.311 1.00 88.50 86 ASN A O 1
ATOM 623 N N . LEU A 1 87 ? -11.786 1.674 11.391 1.00 90.69 87 LEU A N 1
ATOM 624 C CA . LEU A 1 87 ? -12.972 1.195 12.095 1.00 90.69 87 LEU A CA 1
ATOM 625 C C . LEU A 1 87 ? -13.911 2.378 12.343 1.00 90.69 87 LEU A C 1
ATOM 627 O O . LEU A 1 87 ? -13.474 3.431 12.807 1.00 90.69 87 LEU A O 1
ATOM 631 N N . TYR A 1 88 ? -15.198 2.195 12.053 1.00 92.19 88 TYR A N 1
ATOM 632 C CA . TYR A 1 88 ? -16.231 3.208 12.252 1.00 92.19 88 TYR A CA 1
ATOM 633 C C . TYR A 1 88 ? -17.361 2.629 13.097 1.00 92.19 88 TYR A C 1
ATOM 635 O O . TYR A 1 88 ? -17.869 1.549 12.799 1.00 92.19 88 TYR A O 1
ATOM 643 N N . LEU A 1 89 ? -17.776 3.364 14.128 1.00 92.56 89 LEU A N 1
ATOM 644 C CA . LEU A 1 89 ? -19.008 3.085 14.861 1.00 92.56 89 LEU A CA 1
ATOM 645 C C . LEU A 1 89 ? -20.117 3.948 14.257 1.00 92.56 89 LEU A C 1
ATOM 647 O O . LEU A 1 89 ? -19.979 5.168 14.154 1.00 92.56 89 LEU A O 1
ATOM 651 N N . VAL A 1 90 ? -21.199 3.308 13.822 1.00 90.44 90 VAL A N 1
ATOM 652 C CA . VAL A 1 90 ? -22.327 3.983 13.170 1.00 90.44 90 VAL A CA 1
ATOM 653 C C . VAL A 1 90 ? -23.296 4.506 14.232 1.00 90.44 90 VAL A C 1
ATOM 655 O O . VAL A 1 90 ? -23.540 3.845 15.238 1.00 90.44 90 VAL A O 1
ATOM 658 N N . ALA A 1 91 ? -23.852 5.697 14.013 1.00 91.88 91 ALA A N 1
ATOM 659 C CA . ALA A 1 91 ? -24.853 6.280 14.904 1.00 91.88 91 ALA A CA 1
ATOM 660 C C . ALA A 1 91 ? -26.207 5.544 14.823 1.00 91.88 91 ALA A C 1
ATOM 662 O O . ALA A 1 91 ? -26.516 4.900 13.822 1.00 91.88 91 ALA A O 1
ATOM 663 N N . GLY A 1 92 ? -27.046 5.703 15.853 1.00 94.19 92 GLY A N 1
ATOM 664 C CA . GLY A 1 92 ? -28.413 5.159 15.877 1.00 94.19 92 GLY A CA 1
ATOM 665 C C . GLY A 1 92 ? -28.533 3.709 16.360 1.00 94.19 92 GLY A C 1
ATOM 666 O O . GLY A 1 92 ? -29.597 3.115 16.209 1.00 94.19 92 GLY A O 1
ATOM 667 N N . ILE A 1 93 ? -27.466 3.151 16.933 1.00 94.81 93 ILE A N 1
ATOM 668 C CA . ILE A 1 93 ? -27.480 1.867 17.647 1.00 94.81 93 ILE A CA 1
ATOM 669 C C . ILE A 1 93 ? -27.777 2.085 19.137 1.00 94.81 93 ILE A C 1
ATOM 671 O O . ILE A 1 93 ? -27.555 3.179 19.655 1.00 94.81 93 ILE A O 1
ATOM 675 N N . ASP A 1 94 ? -28.293 1.062 19.816 1.00 96.69 94 ASP A N 1
ATOM 676 C CA . ASP A 1 94 ? -28.546 1.124 21.257 1.00 96.69 94 ASP A CA 1
ATOM 677 C C . ASP A 1 94 ? -27.242 1.154 22.073 1.00 96.69 94 ASP A C 1
ATOM 679 O O . ASP A 1 94 ? -26.191 0.695 21.615 1.00 96.69 94 ASP A O 1
ATOM 683 N N . ASP A 1 95 ? -27.325 1.669 23.302 1.00 96.00 95 ASP A N 1
ATOM 684 C CA . ASP A 1 95 ? -26.164 1.887 24.174 1.00 96.00 95 ASP A CA 1
ATOM 685 C C . ASP A 1 95 ? -25.385 0.598 24.475 1.00 96.00 95 ASP A C 1
ATOM 687 O O . ASP A 1 95 ? -24.156 0.623 24.562 1.00 96.00 95 ASP A O 1
ATOM 691 N N . ALA A 1 96 ? -26.072 -0.542 24.609 1.00 97.00 96 ALA A N 1
ATOM 692 C CA . ALA A 1 96 ? -25.410 -1.809 24.908 1.00 97.00 96 ALA A CA 1
ATOM 693 C C . ALA A 1 96 ? -24.604 -2.303 23.700 1.00 97.00 96 ALA A C 1
ATOM 695 O O . ALA A 1 96 ? -23.449 -2.709 23.848 1.00 97.00 96 ALA A O 1
ATOM 696 N N . THR A 1 97 ? -25.173 -2.204 22.497 1.00 96.62 97 THR A N 1
ATOM 697 C CA . THR A 1 97 ? -24.460 -2.515 21.253 1.00 96.62 97 THR A CA 1
ATOM 698 C C . THR A 1 97 ? -23.298 -1.549 21.016 1.00 96.62 97 THR A C 1
ATOM 700 O O . THR A 1 97 ? -22.213 -1.985 20.627 1.00 96.62 97 THR A O 1
ATOM 703 N N . ALA A 1 98 ? -23.482 -0.253 21.289 1.00 96.06 98 ALA A N 1
ATOM 704 C CA . ALA A 1 98 ? -22.420 0.744 21.174 1.00 96.06 98 ALA A CA 1
ATOM 705 C C . ALA A 1 98 ? -21.235 0.429 22.096 1.00 96.06 98 ALA A C 1
ATOM 707 O O . ALA A 1 98 ? -20.086 0.474 21.652 1.00 96.06 98 ALA A O 1
ATOM 708 N N . GLN A 1 99 ? -21.507 0.053 23.349 1.00 96.50 99 GLN A N 1
ATOM 709 C CA . GLN A 1 99 ? -20.465 -0.325 24.300 1.00 96.50 99 GLN A CA 1
ATOM 710 C C . GLN A 1 99 ? -19.728 -1.596 23.861 1.00 96.50 99 GLN A C 1
ATOM 712 O O . GLN A 1 99 ? -18.501 -1.611 23.844 1.00 96.50 99 GLN A O 1
ATOM 717 N N . ALA A 1 100 ? -20.447 -2.636 23.429 1.00 97.00 100 ALA A N 1
ATOM 718 C CA . ALA A 1 100 ? -19.819 -3.869 22.954 1.00 97.00 100 ALA A CA 1
ATOM 719 C C . ALA A 1 100 ? -18.951 -3.643 21.700 1.00 97.00 100 ALA A C 1
ATOM 721 O O . ALA A 1 100 ? -17.855 -4.195 21.587 1.00 97.00 100 ALA A O 1
ATOM 722 N N . ALA A 1 101 ? -19.412 -2.804 20.764 1.00 96.62 101 ALA A N 1
ATOM 723 C CA . ALA A 1 101 ? -18.628 -2.417 19.594 1.00 96.62 101 ALA A CA 1
ATOM 724 C C . ALA A 1 101 ? -17.360 -1.649 19.995 1.00 96.62 101 ALA A C 1
ATOM 726 O O . ALA A 1 101 ? -16.295 -1.874 19.418 1.00 96.62 101 ALA A O 1
ATOM 727 N N . TRP A 1 102 ? -17.457 -0.771 20.996 1.00 95.81 102 TRP A N 1
ATOM 728 C CA . TRP A 1 102 ? -16.307 -0.050 21.527 1.00 95.81 102 TRP A CA 1
ATOM 729 C C . TRP A 1 102 ? -15.283 -0.992 22.167 1.00 95.81 102 TRP A C 1
ATOM 731 O O . TRP A 1 102 ? -14.107 -0.929 21.808 1.00 95.81 102 TRP A O 1
ATOM 741 N N . ASP A 1 103 ? -15.722 -1.917 23.022 1.00 97.06 103 ASP A N 1
ATOM 742 C CA . ASP A 1 103 ? -14.847 -2.905 23.663 1.00 97.06 103 ASP A CA 1
ATOM 743 C C . ASP A 1 103 ? -14.114 -3.761 22.613 1.00 97.06 103 ASP A C 1
ATOM 745 O O . ASP A 1 103 ? -12.909 -4.005 22.721 1.00 97.06 103 ASP A O 1
ATOM 749 N N . PHE A 1 104 ? -14.809 -4.150 21.537 1.00 96.19 104 PHE A N 1
ATOM 750 C CA . PHE A 1 104 ? -14.201 -4.870 20.419 1.00 96.19 104 PHE A CA 1
ATOM 751 C C . PHE A 1 104 ? -13.140 -4.040 19.686 1.00 96.19 104 PHE A C 1
ATOM 753 O O . PHE A 1 104 ? -12.060 -4.552 19.398 1.00 96.19 104 PHE A O 1
ATOM 760 N N . VAL A 1 105 ? -13.404 -2.759 19.403 1.00 95.31 105 VAL A N 1
ATOM 761 C CA . VAL A 1 105 ? -12.410 -1.863 18.784 1.00 95.31 105 VAL A CA 1
ATOM 762 C C . VAL A 1 105 ? -11.192 -1.687 19.691 1.00 95.31 105 VAL A C 1
ATOM 764 O O . VAL A 1 105 ? -10.056 -1.676 19.206 1.00 95.31 105 VAL A O 1
ATOM 767 N N . GLN A 1 106 ? -11.396 -1.578 21.006 1.00 94.31 106 GLN A N 1
ATOM 768 C CA . GLN A 1 106 ? -10.292 -1.501 21.957 1.00 94.31 106 GLN A CA 1
ATOM 769 C C . GLN A 1 106 ? -9.431 -2.763 21.899 1.00 94.31 106 GLN A C 1
ATOM 771 O O . GLN A 1 106 ? -8.231 -2.639 21.661 1.00 94.31 106 GLN A O 1
ATOM 776 N N . TRP A 1 107 ? -10.042 -3.945 22.011 1.00 95.12 107 TRP A N 1
ATOM 777 C CA . TRP A 1 107 ? -9.351 -5.233 21.923 1.00 95.12 107 TRP A CA 1
ATOM 778 C C . TRP A 1 107 ? -8.629 -5.433 20.584 1.00 95.12 107 TRP A C 1
ATOM 780 O O . TRP A 1 107 ? -7.441 -5.746 20.558 1.00 95.12 107 TRP A O 1
ATOM 790 N N . LEU A 1 108 ? -9.309 -5.201 19.457 1.00 93.44 108 LEU A N 1
ATOM 791 C CA . LEU A 1 108 ? -8.750 -5.416 18.118 1.00 93.44 108 LEU A CA 1
ATOM 792 C C . LEU A 1 108 ? -7.544 -4.511 17.847 1.00 93.44 108 LEU A C 1
ATOM 794 O O . LEU A 1 108 ? -6.654 -4.859 17.075 1.00 93.44 108 LEU A O 1
ATOM 798 N N . THR A 1 109 ? -7.511 -3.339 18.479 1.00 91.50 109 THR A N 1
ATOM 799 C CA . THR A 1 109 ? -6.388 -2.413 18.352 1.00 91.50 109 THR A CA 1
ATOM 800 C C . THR A 1 109 ? -5.315 -2.621 19.419 1.00 91.50 109 THR A C 1
ATOM 802 O O . THR A 1 109 ? -4.347 -1.868 19.419 1.00 91.50 109 THR A O 1
ATOM 805 N N . GLU A 1 110 ? -5.416 -3.596 20.327 1.00 92.62 110 GLU A N 1
ATOM 806 C CA . GLU A 1 110 ? -4.352 -3.877 21.299 1.00 92.62 110 GLU A CA 1
ATOM 807 C C . GLU A 1 110 ? -3.029 -4.263 20.611 1.00 92.62 110 GLU A C 1
ATOM 809 O O . GLU A 1 110 ? -3.045 -4.868 19.537 1.00 92.62 110 GLU A O 1
ATOM 814 N N . PRO A 1 111 ? -1.860 -3.976 21.227 1.00 90.69 111 PRO A N 1
ATOM 815 C CA . PRO A 1 111 ? -0.564 -4.207 20.588 1.00 90.69 111 PRO A CA 1
ATOM 816 C C . PRO A 1 111 ? -0.346 -5.641 20.097 1.00 90.69 111 PRO A C 1
ATOM 818 O O . PRO A 1 111 ? 0.280 -5.829 19.062 1.00 90.69 111 PRO A O 1
ATOM 821 N N . ALA A 1 112 ? -0.844 -6.649 20.818 1.00 90.56 112 ALA A N 1
ATOM 822 C CA . ALA A 1 112 ? -0.711 -8.043 20.399 1.00 90.56 112 ALA A CA 1
ATOM 823 C C . ALA A 1 112 ? -1.462 -8.313 19.084 1.00 90.56 112 ALA A C 1
ATOM 825 O O . ALA A 1 112 ? -0.896 -8.916 18.175 1.00 90.56 112 ALA A O 1
ATOM 826 N N . GLN A 1 113 ? -2.687 -7.793 18.956 1.00 92.25 113 GLN A N 1
ATOM 827 C CA . GLN A 1 113 ? -3.526 -8.009 17.777 1.00 92.25 113 GLN A CA 1
ATOM 828 C C . GLN A 1 113 ? -3.023 -7.235 16.568 1.00 92.25 113 GLN A C 1
ATOM 830 O O . GLN A 1 113 ? -2.974 -7.773 15.465 1.00 92.25 113 GLN A O 1
ATOM 835 N N . THR A 1 114 ? -2.587 -5.989 16.758 1.00 90.25 114 THR A N 1
ATOM 836 C CA . THR A 1 114 ? -2.062 -5.192 15.646 1.00 90.25 114 THR A CA 1
ATOM 837 C C . THR A 1 114 ? -0.717 -5.715 15.147 1.00 90.25 114 THR A C 1
ATOM 839 O O . THR A 1 114 ? -0.442 -5.620 13.952 1.00 90.25 114 THR A O 1
ATOM 842 N N . VAL A 1 115 ? 0.120 -6.284 16.029 1.00 89.56 115 VAL A N 1
ATOM 843 C CA . VAL A 1 115 ? 1.360 -6.972 15.630 1.00 89.56 115 VAL A CA 1
ATOM 844 C C . VAL A 1 115 ? 1.042 -8.243 14.851 1.00 89.56 115 VAL A C 1
ATOM 846 O O . VAL A 1 115 ? 1.594 -8.416 13.767 1.00 89.56 115 VAL A O 1
ATOM 849 N N . ASP A 1 116 ? 0.156 -9.102 15.360 1.00 88.75 116 ASP A N 1
ATOM 850 C CA . ASP A 1 116 ? -0.214 -10.340 14.667 1.00 88.75 116 ASP A CA 1
ATOM 851 C C . ASP A 1 116 ? -0.831 -10.043 13.296 1.00 88.75 116 ASP A C 1
ATOM 853 O O . ASP A 1 116 ? -0.351 -10.544 12.282 1.00 88.75 116 ASP A O 1
ATOM 857 N N . TRP A 1 117 ? -1.792 -9.117 13.224 1.00 88.06 117 TRP A N 1
ATOM 858 C CA . TRP A 1 117 ? -2.370 -8.665 11.958 1.00 88.06 117 TRP A CA 1
ATOM 859 C C . TRP A 1 117 ? -1.310 -8.135 10.989 1.00 88.06 117 TRP A C 1
ATOM 861 O O . TRP A 1 117 ? -1.313 -8.483 9.807 1.00 88.06 117 TRP A O 1
ATOM 871 N N . SER A 1 118 ? -0.386 -7.303 11.479 1.00 87.88 118 SER A N 1
ATOM 872 C CA . SER A 1 118 ? 0.696 -6.738 10.672 1.00 87.88 118 SER A CA 1
ATOM 873 C C . SER A 1 118 ? 1.581 -7.829 10.080 1.00 87.88 118 SER A C 1
ATOM 875 O O . SER A 1 118 ? 1.842 -7.821 8.878 1.00 87.88 118 SER A O 1
ATOM 877 N N . ILE A 1 119 ? 1.963 -8.819 10.891 1.00 84.56 119 ILE A N 1
ATOM 878 C CA . ILE A 1 119 ? 2.701 -9.993 10.428 1.00 84.56 119 ILE A CA 1
ATOM 879 C C . ILE A 1 119 ? 1.859 -10.709 9.373 1.00 84.56 119 ILE A C 1
ATOM 881 O O . ILE A 1 119 ? 2.297 -10.831 8.230 1.00 84.56 119 ILE A O 1
ATOM 885 N N . GLN A 1 120 ? 0.643 -11.132 9.710 1.00 83.31 120 GLN A N 1
ATOM 886 C CA . GLN A 1 120 ? -0.204 -11.982 8.870 1.00 83.31 120 GLN A CA 1
ATOM 887 C C . GLN A 1 120 ? -0.668 -11.335 7.566 1.00 83.31 120 GLN A C 1
ATOM 889 O O . GLN A 1 120 ? -1.084 -12.045 6.662 1.00 83.31 120 GLN A O 1
ATOM 894 N N . THR A 1 121 ? -0.587 -10.016 7.422 1.00 81.56 121 THR A N 1
ATOM 895 C CA . THR A 1 121 ? -1.091 -9.334 6.220 1.00 81.56 121 THR A CA 1
ATOM 896 C C . THR A 1 121 ? -0.040 -8.507 5.489 1.00 81.56 121 THR A C 1
ATOM 898 O O . THR A 1 121 ? -0.170 -8.288 4.293 1.00 81.56 121 THR A O 1
ATOM 901 N N . GLY A 1 122 ? 1.012 -8.048 6.170 1.00 81.50 122 GLY A N 1
ATOM 902 C CA . GLY A 1 122 ? 1.924 -7.027 5.648 1.00 81.50 122 GLY A CA 1
ATOM 903 C C . GLY A 1 122 ? 1.408 -5.590 5.812 1.00 81.50 122 GLY A C 1
ATOM 904 O O . GLY A 1 122 ? 2.080 -4.643 5.393 1.00 81.50 122 GLY A O 1
ATOM 905 N N . TYR A 1 123 ? 0.241 -5.380 6.437 1.00 84.69 123 TYR A N 1
ATOM 906 C CA . TYR A 1 123 ? -0.183 -4.042 6.859 1.00 84.69 123 TYR A CA 1
ATOM 907 C C . TYR A 1 123 ? 0.681 -3.518 8.003 1.00 84.69 123 TYR A C 1
ATOM 909 O O . TYR A 1 123 ? 1.273 -4.274 8.769 1.00 84.69 123 TYR A O 1
ATOM 917 N N . TYR A 1 124 ? 0.736 -2.198 8.140 1.00 83.56 124 TYR A N 1
ATOM 918 C CA . TYR A 1 124 ? 1.454 -1.563 9.236 1.00 83.56 124 TYR A CA 1
ATOM 919 C C . TYR A 1 124 ? 0.724 -1.714 10.567 1.00 83.56 124 TYR A C 1
ATOM 921 O O . TYR A 1 124 ? -0.506 -1.713 10.638 1.00 83.56 124 TYR A O 1
ATOM 929 N N . ASN A 1 125 ? 1.511 -1.773 11.639 1.00 84.25 125 ASN A N 1
ATOM 930 C CA . ASN A 1 125 ? 0.983 -1.644 12.982 1.00 84.25 125 ASN A CA 1
ATOM 931 C C . ASN A 1 125 ? 0.439 -0.225 13.199 1.00 84.25 125 ASN A C 1
ATOM 933 O O . ASN A 1 125 ? 1.129 0.758 12.936 1.00 84.25 125 ASN A O 1
ATOM 937 N N . THR A 1 126 ? -0.783 -0.119 13.713 1.00 86.19 126 THR A N 1
ATOM 938 C CA . THR A 1 126 ? -1.448 1.160 13.997 1.00 86.19 126 THR A CA 1
ATOM 939 C C . THR A 1 126 ? -1.077 1.750 15.363 1.00 86.19 126 THR A C 1
ATOM 941 O O . THR A 1 126 ? -1.576 2.816 15.724 1.00 86.19 126 THR A O 1
ATOM 944 N N . ARG A 1 127 ? -0.200 1.090 16.136 1.00 83.25 127 ARG A N 1
ATOM 945 C CA . ARG A 1 127 ? 0.300 1.568 17.432 1.00 83.25 127 ARG A CA 1
ATOM 946 C C . ARG A 1 127 ? 1.822 1.560 17.515 1.00 83.25 127 ARG A C 1
ATOM 948 O O . ARG A 1 127 ? 2.458 0.525 17.327 1.00 83.25 127 ARG A O 1
ATOM 955 N N . ASP A 1 128 ? 2.381 2.669 18.000 1.00 82.50 128 ASP A N 1
ATOM 956 C CA . ASP A 1 128 ? 3.812 2.803 18.313 1.00 82.50 128 ASP A CA 1
ATOM 957 C C . ASP A 1 128 ? 4.330 1.702 19.246 1.00 82.50 128 ASP A C 1
ATOM 959 O O . ASP A 1 128 ? 5.443 1.197 19.096 1.00 82.50 128 ASP A O 1
ATOM 963 N N . SER A 1 129 ? 3.518 1.314 20.235 1.00 82.88 129 SER A N 1
ATOM 964 C CA . SER A 1 129 ? 3.866 0.253 21.181 1.00 82.88 129 SER A CA 1
ATOM 965 C C . SER A 1 129 ? 4.082 -1.094 20.501 1.00 82.88 129 SER A C 1
ATOM 967 O O . SER A 1 129 ? 4.922 -1.858 20.967 1.00 82.88 129 SER A O 1
ATOM 969 N N . GLY A 1 130 ? 3.398 -1.359 19.391 1.00 76.50 130 GLY A N 1
ATOM 970 C CA . GLY A 1 130 ? 3.525 -2.605 18.658 1.00 76.50 130 GLY A CA 1
ATOM 971 C C . GLY A 1 130 ? 4.862 -2.769 17.933 1.00 76.50 130 GLY A C 1
ATOM 972 O O . GLY A 1 130 ? 5.352 -3.886 17.839 1.00 76.50 130 GLY A O 1
ATOM 973 N N . PHE A 1 131 ? 5.530 -1.678 17.537 1.00 74.12 131 PHE A N 1
ATOM 974 C CA . PHE A 1 131 ? 6.901 -1.744 17.000 1.00 74.12 131 PHE A CA 1
ATOM 975 C C . PHE A 1 131 ? 7.951 -2.100 18.061 1.00 74.12 131 PHE A C 1
ATOM 977 O O . PHE A 1 131 ? 9.070 -2.484 17.729 1.00 74.12 131 PHE A O 1
ATOM 984 N N . ARG A 1 132 ? 7.611 -1.949 19.348 1.00 72.62 132 ARG A N 1
ATOM 985 C CA . ARG A 1 132 ? 8.482 -2.292 20.486 1.00 72.62 132 ARG A CA 1
ATOM 986 C C . ARG A 1 132 ? 8.160 -3.655 21.086 1.00 72.62 132 ARG A C 1
ATOM 988 O O . ARG A 1 132 ? 8.945 -4.170 21.883 1.00 72.62 132 ARG A O 1
ATOM 995 N N . THR A 1 133 ? 7.015 -4.228 20.737 1.00 68.06 133 THR A N 1
ATOM 996 C CA . THR A 1 133 ? 6.671 -5.596 21.101 1.00 68.06 133 THR A CA 1
ATOM 997 C C . THR A 1 133 ? 7.634 -6.517 20.362 1.00 68.06 133 THR A C 1
ATOM 999 O O . THR A 1 133 ? 7.695 -6.489 19.134 1.00 68.06 133 THR A O 1
ATOM 1002 N N . ARG A 1 134 ? 8.418 -7.325 21.090 1.00 58.75 134 ARG A N 1
ATOM 1003 C CA . ARG A 1 134 ? 9.181 -8.404 20.447 1.00 58.75 134 ARG A CA 1
ATOM 1004 C C . ARG A 1 134 ? 8.182 -9.254 19.680 1.00 58.75 134 ARG A C 1
ATOM 1006 O O . ARG A 1 134 ? 7.219 -9.717 20.291 1.00 58.75 134 ARG A O 1
ATOM 1013 N N . CYS A 1 135 ? 8.419 -9.449 18.383 1.00 54.91 135 CYS A N 1
ATOM 1014 C CA . CYS A 1 135 ? 7.735 -10.491 17.631 1.00 54.91 135 CYS A CA 1
ATOM 1015 C C . CYS A 1 135 ? 7.829 -11.757 18.475 1.00 54.91 135 CYS A C 1
ATOM 1017 O O . CYS A 1 135 ? 8.933 -12.202 18.797 1.00 54.91 135 CYS A O 1
ATOM 1019 N N . VAL A 1 136 ? 6.688 -12.258 18.938 1.00 45.59 136 VAL A N 1
ATOM 1020 C CA . VAL A 1 136 ? 6.664 -13.496 19.703 1.00 45.59 136 VAL A CA 1
ATOM 1021 C C . VAL A 1 136 ? 7.180 -14.560 18.740 1.00 45.59 136 VAL A C 1
ATOM 1023 O O . VAL A 1 136 ? 6.553 -14.825 17.716 1.00 45.59 136 VAL A O 1
ATOM 1026 N N . GLU A 1 137 ? 8.371 -15.093 19.016 1.00 34.50 137 GLU A N 1
ATOM 1027 C CA . GLU A 1 137 ? 8.920 -16.260 18.329 1.00 34.50 137 GLU A CA 1
ATOM 1028 C C . GLU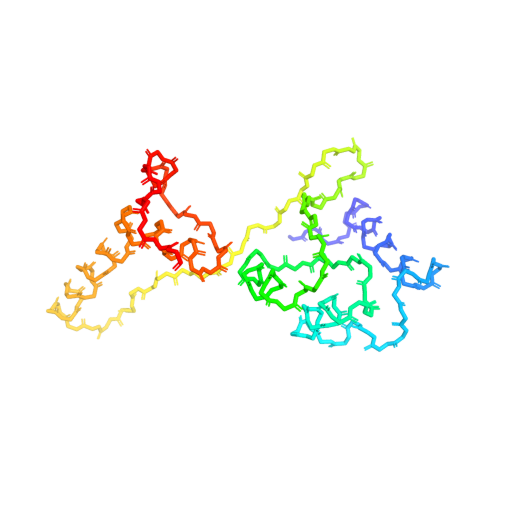 A 1 137 ? 7.919 -17.408 18.507 1.00 34.50 137 GLU A C 1
ATOM 1030 O O . GLU A 1 137 ? 7.893 -18.074 19.539 1.00 34.50 137 GLU A O 1
ATOM 1035 N N . GLY A 1 138 ? 7.019 -17.581 17.542 1.00 35.34 138 GLY A N 1
ATOM 1036 C CA . GLY A 1 138 ? 5.913 -18.525 17.698 1.00 35.34 138 GLY A CA 1
ATOM 1037 C C . GLY A 1 138 ? 5.089 -18.808 16.450 1.00 35.34 138 GLY A C 1
ATOM 1038 O O . GLY A 1 138 ? 4.280 -19.727 16.482 1.00 35.34 138 GLY A O 1
ATOM 1039 N N . ILE A 1 139 ? 5.309 -18.096 15.346 1.00 34.88 139 ILE A N 1
ATOM 1040 C CA . ILE A 1 139 ? 4.648 -18.393 14.072 1.00 34.88 139 ILE A CA 1
ATOM 1041 C C . ILE A 1 139 ? 5.748 -18.779 13.084 1.00 34.88 139 ILE A C 1
ATOM 1043 O O . ILE A 1 139 ? 6.354 -17.925 12.439 1.00 34.88 139 ILE A O 1
ATOM 1047 N N . ARG A 1 140 ? 6.079 -20.074 13.103 1.00 33.16 140 ARG A N 1
ATOM 1048 C CA . ARG A 1 140 ? 6.814 -20.761 12.035 1.00 33.16 140 ARG A CA 1
ATOM 1049 C C . ARG A 1 140 ? 5.857 -21.108 10.908 1.00 33.16 140 ARG A C 1
ATOM 1051 O O . ARG A 1 140 ? 4.701 -21.454 11.239 1.00 33.16 140 ARG A O 1
#

Foldseek 3Di:
DCCPDPVNVVVVVVVVCCVPPVVLDDPPPPPDLVCVLVCVLVVVHPDDDHDLLCVVVSVVRHPDDDDDDAPADPVGDHDDDDDDDDDDDDPDDDPVVSVVSVVVVVVCLPLVNLLVCCVVGSDDRPDPVNVVPPPPPDDD

Radius of gyration: 19.98 Å; chains: 1; bounding box: 44×44×49 Å

pLDDT: mean 86.1, std 12.5, range [33.16, 97.06]

Secondary structure (DSSP, 8-state):
--SSSHHHHHHHHHHHHHHHTT--S-TTTTS-TTTHHHHHHTTS-S-----GGGHHHHHHH-SSPPP--PEEPTTSSEE---------PPTT--HHHHHHHHHHHHHHTSHHHHHHHHHHH-PPPSSGGGGTS---TT--